Protein AF-A0A534ETH9-F1 (afdb_monomer_lite)

pLD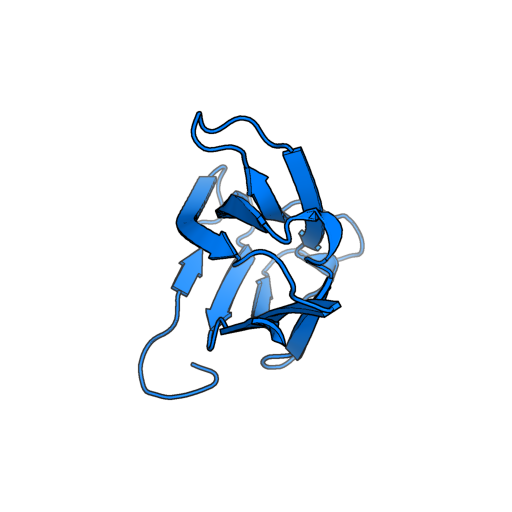DT: mean 97.85, std 1.72, range [84.69, 98.94]

Foldseek 3Di:
DLDDDDWDKFWFPQAWDKDKDKDKDFAEAPFDFKKKKWKKAKDWPDDDQDFAKKKWWFKAAPVRHTPDTQDIDGNNPHDPGIDMDMTTPRVQHNHIIMIMTMITHHHGITMMIIIGDIDIDID

Structure (mmCIF, N/CA/C/O backbone):
data_AF-A0A534ETH9-F1
#
_entry.id   AF-A0A534ETH9-F1
#
loop_
_atom_site.group_PDB
_atom_site.id
_atom_site.type_symbol
_atom_site.label_atom_id
_atom_site.label_alt_id
_atom_site.label_comp_id
_atom_site.label_asym_id
_atom_site.label_entity_id
_atom_site.label_seq_id
_atom_site.pdbx_PDB_ins_code
_atom_site.Cartn_x
_atom_site.Cartn_y
_atom_site.Cartn_z
_atom_site.occupancy
_atom_site.B_iso_or_equiv
_atom_site.auth_seq_id
_atom_site.auth_comp_id
_atom_site.auth_asym_id
_atom_site.auth_atom_id
_atom_site.pdbx_PDB_model_num
ATOM 1 N N . ALA A 1 1 ? -9.348 3.201 -14.479 1.00 84.69 1 ALA A N 1
ATOM 2 C CA . ALA A 1 1 ? -10.151 3.142 -13.248 1.00 84.69 1 ALA A CA 1
ATOM 3 C C . ALA A 1 1 ? -10.870 1.808 -13.241 1.00 84.69 1 ALA A C 1
ATOM 5 O O . ALA A 1 1 ? -11.350 1.396 -14.296 1.00 84.69 1 ALA A O 1
ATOM 6 N N . HIS A 1 2 ? -10.893 1.127 -12.104 1.00 95.31 2 HIS A N 1
ATOM 7 C CA . HIS A 1 2 ? -11.772 -0.012 -11.883 1.00 95.31 2 HIS A CA 1
ATOM 8 C C . HIS A 1 2 ? -13.236 0.456 -11.836 1.00 95.31 2 HIS A C 1
ATOM 10 O O . HIS A 1 2 ? -14.092 -0.160 -12.473 1.00 95.31 2 HIS A O 1
ATOM 16 N N . SER A 1 3 ? -13.513 1.590 -11.178 1.00 93.06 3 SER A N 1
ATOM 17 C CA . SER A 1 3 ? -14.823 2.246 -11.200 1.00 93.06 3 SER A CA 1
ATOM 18 C C . SER A 1 3 ? -14.706 3.765 -11.395 1.00 93.06 3 SER A C 1
ATOM 20 O O . SER A 1 3 ? -13.677 4.375 -11.132 1.00 93.06 3 SER A O 1
ATOM 22 N N . GLY A 1 4 ? -15.758 4.405 -11.916 1.00 95.38 4 GLY A N 1
ATOM 23 C CA . GLY A 1 4 ? -15.746 5.850 -12.170 1.00 95.38 4 GLY A CA 1
ATOM 24 C C . GLY A 1 4 ? -14.712 6.296 -13.218 1.00 95.38 4 GLY A C 1
ATOM 25 O O . GLY A 1 4 ? -14.377 5.552 -14.140 1.00 95.38 4 GLY A O 1
ATOM 26 N N . SER A 1 5 ? -14.243 7.544 -13.105 1.00 96.00 5 SER A N 1
ATOM 27 C CA . SER A 1 5 ? -13.338 8.179 -14.086 1.00 96.00 5 SER A CA 1
ATOM 28 C C . SER A 1 5 ? -11.919 8.424 -13.568 1.00 96.00 5 SER A C 1
ATOM 30 O O . SER A 1 5 ? -11.076 8.890 -14.330 1.00 96.00 5 SER A O 1
ATOM 32 N N . TRP A 1 6 ? -11.657 8.155 -12.288 1.00 96.06 6 TRP A N 1
ATOM 33 C CA . TRP A 1 6 ? -10.410 8.515 -11.611 1.00 96.06 6 TRP A CA 1
ATOM 34 C C . TRP A 1 6 ? -9.902 7.357 -10.766 1.00 96.06 6 TRP A C 1
ATOM 36 O O . TRP A 1 6 ? -10.676 6.508 -10.354 1.00 96.06 6 TRP A O 1
ATOM 46 N N . PHE A 1 7 ? -8.601 7.353 -10.518 1.00 97.56 7 PHE A N 1
ATOM 47 C CA . PHE A 1 7 ? -7.892 6.389 -9.684 1.00 97.56 7 PHE A CA 1
ATOM 48 C C . PHE A 1 7 ? -6.704 7.097 -9.030 1.00 97.56 7 PHE A C 1
ATOM 50 O O . PHE A 1 7 ? -6.277 8.156 -9.501 1.00 97.56 7 PHE A O 1
ATOM 57 N N . ALA A 1 8 ? -6.153 6.517 -7.966 1.00 97.88 8 ALA A N 1
ATOM 58 C CA . ALA A 1 8 ? -4.858 6.937 -7.449 1.00 97.88 8 ALA A CA 1
ATOM 59 C C . ALA A 1 8 ? -3.753 6.261 -8.269 1.00 97.88 8 ALA A C 1
ATOM 61 O O . ALA A 1 8 ? -3.788 5.049 -8.477 1.00 97.88 8 ALA A O 1
ATOM 62 N N . TRP A 1 9 ? -2.781 7.040 -8.730 1.00 98.44 9 TRP A N 1
ATOM 63 C CA . TRP A 1 9 ? -1.615 6.553 -9.461 1.00 98.44 9 TRP A CA 1
ATOM 64 C C . TRP A 1 9 ? -0.360 6.968 -8.703 1.00 98.44 9 TRP A C 1
ATOM 66 O O . TRP A 1 9 ? -0.199 8.148 -8.393 1.00 98.44 9 TRP A O 1
ATOM 76 N N . LEU A 1 10 ? 0.454 5.981 -8.339 1.00 98.69 10 LEU A N 1
ATOM 77 C CA . LEU A 1 10 ? 1.736 6.153 -7.669 1.00 98.69 10 LEU A CA 1
ATOM 78 C C . LEU A 1 10 ? 2.846 5.615 -8.585 1.00 98.69 10 LEU A C 1
ATOM 80 O O . LEU A 1 10 ? 2.664 4.564 -9.212 1.00 98.69 10 LEU A O 1
ATOM 84 N N . ASP A 1 11 ? 3.979 6.316 -8.596 1.00 98.56 11 ASP A N 1
ATOM 85 C CA . ASP A 1 11 ? 5.190 6.025 -9.370 1.00 98.56 11 ASP A CA 1
ATOM 86 C C . ASP A 1 11 ? 4.967 6.051 -10.904 1.00 98.56 11 ASP A C 1
ATOM 88 O O . ASP A 1 11 ? 4.143 6.820 -11.404 1.00 98.56 11 ASP A O 1
ATOM 92 N N . GLY A 1 12 ? 5.720 5.262 -11.680 1.00 97.94 12 GLY A N 1
ATOM 93 C CA . GLY A 1 12 ? 5.637 5.221 -13.144 1.00 97.94 12 GLY A CA 1
ATOM 94 C C . GLY A 1 12 ? 6.560 6.208 -13.860 1.00 97.94 12 GLY A C 1
ATOM 95 O O . GLY A 1 12 ? 6.251 6.638 -14.975 1.00 97.94 12 GLY A O 1
ATOM 96 N N . TYR A 1 13 ? 7.676 6.586 -13.238 1.00 97.69 13 TYR A N 1
ATOM 97 C CA . TYR A 1 13 ? 8.584 7.620 -13.734 1.00 97.69 13 TYR A CA 1
ATOM 98 C C . TYR A 1 13 ? 9.786 7.057 -14.509 1.00 97.69 13 TYR A C 1
ATOM 100 O O . TYR A 1 13 ? 10.328 7.755 -15.371 1.00 97.69 13 TYR A O 1
ATOM 108 N N . GLY A 1 14 ? 10.202 5.818 -14.233 1.00 96.44 14 GLY A N 1
ATOM 109 C CA . GLY A 1 14 ? 11.422 5.207 -14.779 1.00 96.44 14 GLY A CA 1
ATOM 110 C C . GLY A 1 14 ? 12.709 5.747 -14.147 1.00 96.44 14 GLY A C 1
ATOM 111 O O . GLY A 1 14 ? 13.777 5.735 -14.762 1.00 96.44 14 GLY A O 1
ATOM 112 N N . PHE A 1 15 ? 12.621 6.287 -12.935 1.00 97.31 15 PHE A N 1
ATOM 113 C CA . PHE A 1 15 ? 13.771 6.689 -12.132 1.00 97.31 15 PHE A CA 1
ATOM 114 C C . PHE A 1 15 ? 13.393 6.657 -10.658 1.00 97.31 15 PHE A C 1
ATOM 116 O O . PHE A 1 15 ? 12.216 6.719 -10.323 1.00 97.31 15 PHE A O 1
ATOM 123 N N . THR A 1 16 ? 14.395 6.658 -9.772 1.00 97.88 16 THR A N 1
ATOM 124 C CA . THR A 1 16 ? 14.136 6.533 -8.338 1.00 97.88 16 THR A CA 1
ATOM 125 C C . THR A 1 16 ? 13.136 7.577 -7.845 1.00 97.88 16 THR A C 1
ATOM 127 O O . THR A 1 16 ? 13.448 8.772 -7.774 1.00 97.88 16 THR A O 1
ATOM 130 N N . HIS A 1 17 ? 11.947 7.114 -7.476 1.00 98.25 17 HIS A N 1
ATOM 131 C CA . HIS A 1 17 ? 10.843 7.953 -7.043 1.00 98.25 17 HIS A CA 1
ATOM 132 C C . HIS A 1 17 ? 10.103 7.316 -5.871 1.00 98.25 17 HIS A C 1
ATOM 134 O O . HIS A 1 17 ? 10.283 6.147 -5.531 1.00 98.25 17 HIS A O 1
ATOM 140 N N . THR A 1 18 ? 9.346 8.124 -5.141 1.00 98.56 18 THR A N 1
ATOM 141 C CA . THR A 1 18 ? 8.536 7.647 -4.023 1.00 98.56 18 THR A CA 1
ATOM 142 C C . THR A 1 18 ? 7.288 8.487 -3.935 1.00 98.56 18 THR A C 1
ATOM 144 O O . THR A 1 18 ? 7.345 9.628 -3.470 1.00 98.56 18 THR A O 1
ATOM 147 N N . ASP A 1 19 ? 6.164 7.885 -4.293 1.00 98.69 19 ASP A N 1
ATOM 148 C CA . ASP A 1 19 ? 4.852 8.447 -4.020 1.00 98.69 19 ASP A CA 1
ATOM 149 C C . ASP A 1 19 ? 4.218 7.845 -2.764 1.00 98.69 19 ASP A C 1
ATOM 151 O O . ASP A 1 19 ? 4.374 6.668 -2.426 1.00 98.69 19 ASP A O 1
ATOM 155 N N . THR A 1 20 ? 3.446 8.664 -2.047 1.00 98.31 20 THR A N 1
ATOM 156 C CA . THR A 1 20 ? 2.665 8.182 -0.904 1.00 98.31 20 THR A CA 1
ATOM 157 C C . THR A 1 20 ? 1.254 8.744 -0.904 1.00 98.31 20 THR A C 1
ATOM 159 O O . THR A 1 20 ? 1.046 9.935 -1.126 1.00 98.31 20 THR A O 1
ATOM 162 N N . ALA A 1 21 ? 0.287 7.895 -0.563 1.00 98.50 21 ALA A N 1
ATOM 163 C CA . ALA A 1 21 ? -1.086 8.285 -0.266 1.00 98.50 21 ALA A CA 1
ATOM 164 C C . ALA A 1 21 ? -1.442 7.791 1.139 1.00 98.50 21 ALA A C 1
ATOM 166 O O . ALA A 1 21 ? -1.340 6.598 1.429 1.00 98.50 21 ALA A O 1
ATOM 167 N N . THR A 1 22 ? -1.819 8.709 2.031 1.00 98.56 22 THR A N 1
ATOM 168 C CA . THR A 1 22 ? -2.049 8.406 3.453 1.00 98.56 22 THR A CA 1
ATOM 169 C C . THR A 1 22 ? -3.406 8.921 3.912 1.00 98.56 22 THR A C 1
ATOM 171 O O . THR A 1 22 ? -3.773 10.056 3.615 1.00 98.56 22 THR A O 1
ATOM 174 N N . GLN A 1 23 ? -4.130 8.109 4.684 1.00 98.44 23 GLN A N 1
ATOM 175 C CA . GLN A 1 23 ? -5.397 8.489 5.301 1.00 98.44 23 GLN A CA 1
ATOM 176 C C . GLN A 1 23 ? -5.455 8.046 6.765 1.00 98.44 23 GLN A C 1
ATOM 178 O O . GLN A 1 23 ? -5.246 6.877 7.086 1.00 98.44 23 GLN A O 1
ATOM 183 N N . THR A 1 24 ? -5.791 8.976 7.659 1.00 98.50 24 THR A N 1
ATOM 184 C CA . THR A 1 24 ? -6.098 8.666 9.061 1.00 98.50 24 THR A CA 1
ATOM 185 C C . THR A 1 24 ? -7.508 8.097 9.173 1.00 98.50 24 THR A C 1
ATOM 187 O O . THR A 1 24 ? -8.465 8.703 8.692 1.00 98.50 24 THR A O 1
ATOM 190 N N . VAL A 1 25 ? -7.647 6.964 9.857 1.00 97.94 25 VAL A N 1
ATOM 191 C CA . VAL A 1 25 ? -8.923 6.285 10.104 1.00 97.94 25 VAL A CA 1
ATOM 192 C C . VAL A 1 25 ? -9.065 5.951 11.585 1.00 97.94 25 VAL A C 1
ATOM 194 O O . VAL A 1 25 ? -8.096 5.602 12.257 1.00 97.94 25 VAL A O 1
ATOM 197 N N . SER A 1 26 ? -10.287 6.049 12.107 1.00 97.94 26 SER A N 1
ATOM 198 C CA . SER A 1 26 ? -10.616 5.582 13.458 1.00 97.94 26 SER A CA 1
ATOM 199 C C . SER A 1 26 ? -11.465 4.327 13.354 1.00 97.94 26 SER A C 1
ATOM 201 O O . SER A 1 26 ? -12.537 4.366 12.754 1.00 97.94 26 SER A O 1
ATOM 203 N N . ILE A 1 27 ? -10.988 3.223 13.927 1.00 97.94 27 ILE A N 1
ATOM 204 C CA . ILE A 1 27 ? -11.696 1.942 13.937 1.00 97.94 27 ILE A CA 1
ATOM 205 C C . ILE A 1 27 ? -12.386 1.812 15.300 1.00 97.94 27 ILE A C 1
ATOM 207 O O . ILE A 1 27 ? -11.694 1.679 16.312 1.00 97.94 27 ILE A O 1
ATOM 211 N N . PRO A 1 28 ? -13.729 1.867 15.375 1.00 97.94 28 PRO A N 1
ATOM 212 C CA . PRO A 1 28 ? -14.439 1.838 16.652 1.00 97.94 28 PRO A CA 1
ATOM 213 C C . PRO A 1 28 ? -14.144 0.577 17.472 1.00 97.94 28 PRO A C 1
ATOM 215 O O . PRO A 1 28 ? -13.955 -0.506 16.920 1.00 97.94 28 PRO A O 1
ATOM 218 N N . ALA A 1 29 ? -14.147 0.709 18.799 1.00 97.62 29 ALA A N 1
ATOM 219 C CA . ALA A 1 29 ? -14.064 -0.432 19.708 1.00 97.62 29 ALA A CA 1
ATOM 220 C C . ALA A 1 29 ? -15.358 -1.272 19.684 1.00 97.62 29 ALA A C 1
ATOM 222 O O . ALA A 1 29 ? -16.402 -0.820 19.212 1.00 97.62 29 ALA A O 1
ATOM 223 N N . GLY A 1 30 ? -15.296 -2.497 20.215 1.00 97.00 30 GLY A N 1
ATOM 224 C CA . GLY A 1 30 ? -16.452 -3.405 20.289 1.00 97.00 30 GLY A CA 1
ATOM 225 C C . GLY A 1 30 ? -16.817 -4.082 18.963 1.00 97.00 30 GLY A C 1
ATOM 226 O O . GLY A 1 30 ? -17.881 -4.686 18.857 1.00 97.00 30 GLY A O 1
ATOM 227 N N . LYS A 1 31 ? -15.943 -3.974 17.958 1.00 97.88 31 LYS A N 1
ATOM 228 C CA . LYS A 1 31 ? -16.072 -4.609 16.645 1.00 97.88 31 LYS A CA 1
ATOM 229 C C . LYS A 1 31 ? -15.405 -5.976 16.638 1.00 97.88 31 LYS A C 1
ATOM 231 O O . LYS A 1 31 ? -14.487 -6.230 17.415 1.00 97.88 31 LYS A O 1
ATOM 236 N N . THR A 1 32 ? -15.885 -6.856 15.772 1.00 97.69 32 THR A N 1
ATOM 237 C CA . THR A 1 32 ? -15.381 -8.232 15.645 1.00 97.69 32 THR A CA 1
ATOM 238 C C . THR A 1 32 ? -14.460 -8.387 14.448 1.00 97.69 32 THR A C 1
ATOM 240 O O . THR A 1 32 ? -13.524 -9.185 14.494 1.00 97.69 32 THR A O 1
ATOM 243 N N . THR A 1 33 ? -14.694 -7.602 13.393 1.00 98.38 33 THR A N 1
ATOM 244 C CA . THR A 1 33 ? -13.854 -7.614 12.197 1.00 98.38 33 THR A CA 1
ATOM 245 C C . THR A 1 33 ? -13.584 -6.206 11.680 1.00 98.38 33 THR A C 1
ATOM 247 O O . THR A 1 33 ? -14.420 -5.307 11.775 1.00 98.38 33 THR A O 1
ATOM 250 N N . ALA A 1 34 ? -12.393 -6.029 11.118 1.00 98.69 34 ALA A N 1
ATOM 251 C CA . ALA A 1 34 ? -11.988 -4.884 10.327 1.00 98.69 34 ALA A CA 1
ATOM 252 C C . ALA A 1 34 ? -11.188 -5.400 9.123 1.00 98.69 34 ALA A C 1
ATOM 254 O O . ALA A 1 34 ? -10.214 -6.139 9.287 1.00 98.69 34 ALA A O 1
ATOM 255 N N . THR A 1 35 ? -11.596 -5.022 7.914 1.00 98.81 35 THR A N 1
ATOM 256 C CA . THR A 1 35 ? -10.969 -5.461 6.658 1.00 98.81 35 THR A CA 1
ATOM 257 C C . THR A 1 35 ? -10.743 -4.265 5.748 1.00 98.81 35 THR A C 1
ATOM 259 O O . THR A 1 35 ? -11.691 -3.548 5.425 1.00 98.81 35 THR A O 1
ATOM 262 N N . LEU A 1 36 ? -9.494 -4.065 5.333 1.00 98.88 36 LEU A N 1
ATOM 263 C CA . LEU A 1 36 ? -9.129 -3.114 4.287 1.00 98.88 36 LEU A CA 1
ATOM 264 C C . LEU A 1 36 ? -9.165 -3.837 2.942 1.00 98.88 36 LEU A C 1
ATOM 266 O O . LEU A 1 36 ? -8.459 -4.826 2.768 1.00 98.88 36 LEU A O 1
ATOM 270 N N . ALA A 1 37 ? -9.950 -3.340 1.996 1.00 98.81 37 ALA A N 1
ATOM 271 C CA . ALA A 1 37 ? -10.012 -3.845 0.634 1.00 98.81 37 ALA A CA 1
ATOM 272 C C . ALA A 1 37 ? -9.727 -2.728 -0.373 1.00 98.81 37 ALA A C 1
ATOM 274 O O . ALA A 1 37 ? -10.019 -1.565 -0.106 1.00 98.81 37 ALA A O 1
ATOM 275 N N . PHE A 1 38 ? -9.130 -3.075 -1.507 1.00 98.88 38 PHE A N 1
ATOM 276 C CA . PHE A 1 38 ? -8.832 -2.145 -2.599 1.00 98.88 38 PHE A CA 1
ATOM 277 C C . PHE A 1 38 ? -8.586 -2.922 -3.890 1.00 98.88 38 PHE A C 1
ATOM 279 O O . PHE A 1 38 ? -8.196 -4.092 -3.852 1.00 98.88 38 PHE A O 1
ATOM 286 N N . TYR A 1 39 ? -8.777 -2.261 -5.024 1.00 98.81 39 TYR A N 1
ATOM 287 C CA . TYR A 1 39 ? -8.387 -2.777 -6.327 1.00 98.81 39 TYR A CA 1
ATOM 288 C C . TYR A 1 39 ? -7.003 -2.256 -6.691 1.00 98.81 39 TYR A C 1
ATOM 290 O O . TYR A 1 39 ? -6.724 -1.068 -6.541 1.00 98.81 39 TYR A O 1
ATOM 298 N N . LEU A 1 40 ? -6.141 -3.148 -7.171 1.00 98.81 40 LEU A N 1
ATOM 299 C CA . LEU A 1 40 ? -4.787 -2.828 -7.610 1.00 98.81 40 LEU A CA 1
ATOM 300 C C . LEU A 1 40 ? -4.583 -3.306 -9.042 1.00 98.81 40 LEU A C 1
ATOM 302 O O . LEU A 1 40 ? -4.863 -4.461 -9.364 1.00 98.81 40 LEU A O 1
ATOM 306 N N . HIS A 1 41 ? -4.071 -2.417 -9.880 1.00 98.69 41 HIS A N 1
ATOM 307 C CA . HIS A 1 41 ? -3.483 -2.748 -11.167 1.00 98.69 41 HIS A CA 1
ATOM 308 C C . HIS A 1 41 ? -2.030 -2.273 -11.178 1.00 98.69 41 HIS A C 1
ATOM 310 O O . HIS A 1 41 ? -1.717 -1.219 -10.621 1.00 98.69 41 HIS A O 1
ATOM 316 N N . ILE A 1 42 ? -1.147 -3.081 -11.759 1.00 98.81 42 ILE A N 1
ATOM 317 C CA . ILE A 1 42 ? 0.286 -2.803 -11.835 1.00 98.81 42 ILE A CA 1
ATOM 318 C C . ILE A 1 42 ? 0.692 -2.920 -13.298 1.00 98.81 42 ILE A C 1
ATOM 320 O O . ILE A 1 42 ? 0.573 -4.000 -13.881 1.00 98.81 42 ILE A O 1
ATOM 324 N N . ASP A 1 43 ? 1.191 -1.819 -13.850 1.00 98.25 43 ASP A N 1
ATOM 325 C CA . ASP A 1 43 ? 1.792 -1.752 -15.180 1.00 98.25 43 ASP A CA 1
ATOM 326 C C . ASP A 1 43 ? 3.298 -1.582 -15.016 1.00 98.25 43 ASP A C 1
ATOM 328 O O . ASP A 1 43 ? 3.738 -0.718 -14.263 1.00 98.25 43 ASP A O 1
ATOM 332 N N . THR A 1 44 ? 4.104 -2.387 -15.706 1.00 98.56 44 THR A N 1
ATOM 333 C CA . THR A 1 44 ? 5.563 -2.312 -15.579 1.00 98.56 44 THR A CA 1
ATOM 334 C C . THR A 1 44 ? 6.272 -2.519 -16.910 1.00 98.56 44 THR A C 1
ATOM 336 O O . THR A 1 44 ? 5.817 -3.275 -17.771 1.00 98.56 44 THR A O 1
ATOM 339 N N . GLN A 1 45 ? 7.396 -1.826 -17.068 1.00 98.44 45 GLN A N 1
ATOM 340 C CA . GLN A 1 45 ? 8.377 -2.055 -18.124 1.00 98.44 45 GLN A CA 1
ATOM 341 C C . GLN A 1 45 ? 9.476 -3.038 -17.687 1.00 98.44 45 GLN A C 1
ATOM 343 O O . GLN A 1 45 ? 10.222 -3.520 -18.540 1.00 98.44 45 GLN A O 1
ATOM 348 N N . GLU A 1 46 ? 9.571 -3.348 -16.389 1.00 97.50 46 GLU A N 1
ATOM 349 C CA . GLU A 1 46 ? 10.495 -4.347 -15.855 1.00 97.50 46 GLU A CA 1
ATOM 350 C C . GLU A 1 46 ? 10.150 -5.757 -16.349 1.00 97.50 46 GLU A C 1
ATOM 352 O O . GLU A 1 46 ? 8.991 -6.110 -16.581 1.00 97.50 46 GLU A O 1
ATOM 357 N N . VAL A 1 47 ? 11.174 -6.602 -16.483 1.00 95.56 47 VAL A N 1
ATOM 358 C CA . VAL A 1 47 ? 11.027 -7.988 -16.950 1.00 95.56 47 VAL A CA 1
ATOM 359 C C . VAL A 1 47 ? 11.710 -8.978 -16.013 1.00 95.56 47 VAL A C 1
ATOM 361 O O . VAL A 1 47 ? 12.708 -8.682 -15.361 1.00 95.56 47 VAL A O 1
ATOM 364 N N . GLY A 1 48 ? 11.202 -10.210 -15.987 1.00 95.62 48 GLY A N 1
ATOM 365 C CA . GLY A 1 48 ? 11.740 -11.281 -15.151 1.00 95.62 48 GLY A CA 1
ATOM 366 C C . GLY A 1 48 ? 11.055 -11.369 -13.788 1.00 95.62 48 GLY A C 1
ATOM 367 O O . GLY A 1 48 ? 9.884 -11.033 -13.645 1.00 95.62 48 GLY A O 1
ATOM 368 N N . SER A 1 49 ? 11.768 -11.906 -12.797 1.00 96.56 49 SER A N 1
ATOM 369 C CA . SER A 1 49 ? 11.210 -12.259 -11.482 1.00 96.56 49 SER A CA 1
ATOM 370 C C . SER A 1 49 ? 11.815 -11.468 -10.322 1.00 96.56 49 SER A C 1
ATOM 372 O O . SER A 1 49 ? 11.613 -11.831 -9.163 1.00 96.56 49 SER A O 1
ATOM 374 N N . THR A 1 50 ? 12.601 -10.435 -10.614 1.00 97.94 50 THR A N 1
ATOM 375 C CA . THR A 1 50 ? 13.207 -9.585 -9.589 1.00 97.94 50 THR A CA 1
ATOM 376 C C . THR A 1 50 ? 12.235 -8.476 -9.214 1.00 97.94 50 THR A C 1
ATOM 378 O O . THR A 1 50 ? 11.712 -7.784 -10.084 1.00 97.94 50 THR A O 1
ATOM 381 N N . ALA A 1 51 ? 11.992 -8.320 -7.914 1.00 98.19 51 ALA A N 1
ATOM 382 C CA . ALA A 1 51 ? 11.227 -7.205 -7.377 1.00 98.19 51 ALA A CA 1
ATOM 383 C C . ALA A 1 51 ? 12.138 -5.974 -7.255 1.00 98.19 51 ALA A C 1
ATOM 385 O O . ALA A 1 51 ? 12.946 -5.919 -6.326 1.00 98.19 51 ALA A O 1
ATOM 386 N N . TYR A 1 52 ? 12.016 -5.043 -8.198 1.00 98.25 52 TYR A N 1
ATOM 387 C CA . TYR A 1 52 ? 12.734 -3.764 -8.217 1.00 98.25 52 TYR A CA 1
ATOM 388 C C . TYR A 1 52 ? 11.881 -2.693 -7.534 1.00 98.25 52 TYR A C 1
ATOM 390 O O . TYR A 1 52 ? 12.204 -2.226 -6.440 1.00 98.25 52 TYR A O 1
ATOM 398 N N . ASP A 1 53 ? 10.704 -2.442 -8.104 1.00 98.62 53 ASP A N 1
ATOM 399 C CA . ASP A 1 53 ? 9.766 -1.427 -7.630 1.00 98.62 53 ASP A CA 1
ATOM 400 C C . ASP A 1 53 ? 8.730 -2.038 -6.699 1.00 98.62 53 ASP A C 1
ATOM 402 O O . ASP A 1 53 ? 8.256 -3.151 -6.933 1.00 98.62 53 ASP A O 1
ATOM 406 N N . THR A 1 54 ? 8.329 -1.325 -5.647 1.00 98.75 54 THR A N 1
ATOM 407 C CA . THR A 1 54 ? 7.424 -1.873 -4.627 1.00 98.75 54 THR A CA 1
ATOM 408 C C . THR A 1 54 ? 6.299 -0.931 -4.230 1.00 98.75 54 THR A C 1
ATOM 410 O O . THR A 1 54 ? 6.516 0.247 -3.975 1.00 98.75 54 THR A O 1
ATOM 413 N N . LEU A 1 55 ? 5.113 -1.503 -4.026 1.00 98.94 55 LEU A N 1
ATOM 414 C CA . LEU A 1 55 ? 4.008 -0.880 -3.310 1.00 98.94 55 LEU A CA 1
ATOM 415 C C . LEU A 1 55 ? 3.827 -1.566 -1.958 1.00 98.94 55 LEU A C 1
ATOM 417 O O . LEU A 1 55 ? 3.503 -2.752 -1.879 1.00 98.94 55 LEU A O 1
ATOM 421 N N . ARG A 1 56 ? 3.978 -0.807 -0.875 1.00 98.94 56 ARG A N 1
ATOM 422 C CA . ARG A 1 56 ? 3.753 -1.276 0.497 1.00 98.94 56 ARG A CA 1
ATOM 423 C C . ARG A 1 56 ? 2.463 -0.691 1.055 1.00 98.94 56 ARG A C 1
ATOM 425 O O . ARG A 1 56 ? 2.308 0.528 1.105 1.00 98.94 56 ARG A O 1
ATOM 432 N N . VAL A 1 57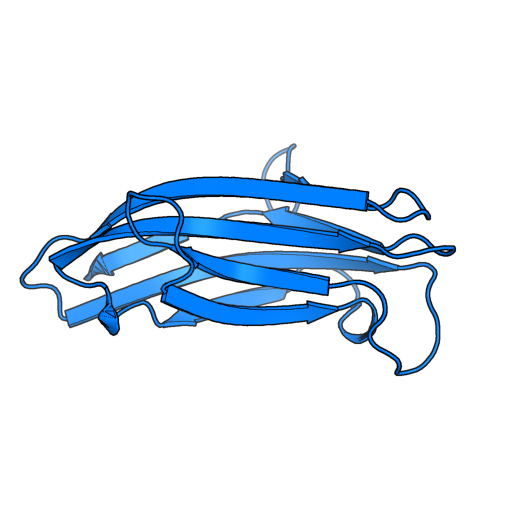 ? 1.572 -1.555 1.538 1.00 98.88 57 VAL A N 1
ATOM 433 C CA . VAL A 1 57 ? 0.362 -1.156 2.273 1.00 98.88 57 VAL A CA 1
ATOM 434 C C . VAL A 1 57 ? 0.666 -1.220 3.759 1.00 98.88 57 VAL A C 1
ATOM 436 O O . VAL A 1 57 ? 0.916 -2.292 4.311 1.00 98.88 57 VAL A O 1
ATOM 439 N N . GLN A 1 58 ? 0.692 -0.067 4.412 1.00 98.94 58 GLN A N 1
ATOM 440 C CA . GLN A 1 58 ? 1.204 0.084 5.767 1.00 98.94 58 GLN A CA 1
ATOM 441 C C . GLN A 1 58 ? 0.147 0.634 6.712 1.00 98.94 58 GLN A C 1
ATOM 443 O O . GLN A 1 58 ? -0.697 1.442 6.328 1.00 98.94 58 GLN A O 1
ATOM 448 N N . VAL A 1 59 ? 0.258 0.233 7.975 1.00 98.88 59 VAL A N 1
ATOM 449 C CA . VAL A 1 59 ? -0.452 0.850 9.093 1.00 98.88 59 VAL A CA 1
ATOM 450 C C . VAL A 1 59 ? 0.560 1.598 9.936 1.00 98.88 59 VAL A C 1
ATOM 452 O O . VAL A 1 59 ? 1.594 1.046 10.315 1.00 98.88 59 VAL A O 1
ATOM 455 N N . LEU A 1 60 ? 0.273 2.861 10.215 1.00 98.88 60 LEU A N 1
ATOM 456 C CA . LEU A 1 60 ? 1.098 3.744 11.023 1.00 98.88 60 LEU A CA 1
ATOM 457 C C . LEU A 1 60 ? 0.31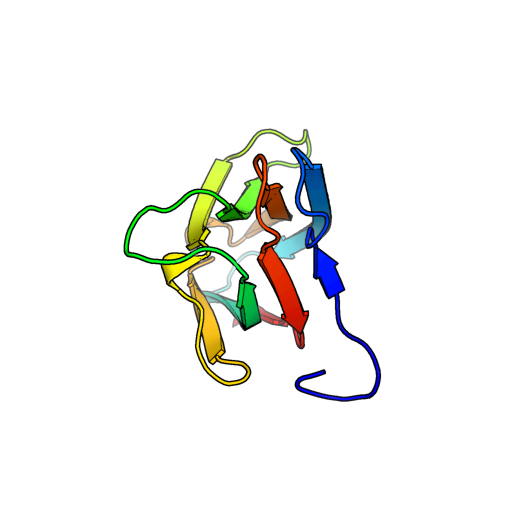7 4.190 12.261 1.00 98.88 60 LEU A C 1
ATOM 459 O O . LEU A 1 60 ? -0.912 4.276 12.242 1.00 98.88 60 LEU A O 1
ATOM 463 N N . ASN A 1 61 ? 1.029 4.525 13.333 1.00 97.69 61 ASN A N 1
ATOM 464 C CA . ASN A 1 61 ? 0.427 5.241 14.453 1.00 97.69 61 ASN A CA 1
ATOM 465 C C . ASN A 1 61 ? 0.143 6.706 14.070 1.00 97.69 61 ASN A C 1
ATOM 467 O O . ASN A 1 61 ? 0.545 7.192 13.011 1.00 97.69 61 ASN A O 1
ATOM 471 N N . SER A 1 62 ? -0.521 7.443 14.961 1.00 93.50 62 SER A N 1
ATOM 472 C CA . SER A 1 62 ? -0.833 8.864 14.759 1.00 93.50 62 SER A CA 1
ATOM 473 C C . SER A 1 62 ? 0.402 9.752 14.554 1.00 93.50 62 SER A C 1
ATOM 475 O O . SER A 1 62 ? 0.282 10.806 13.940 1.00 93.50 62 SER A O 1
ATOM 477 N N . SER A 1 63 ? 1.576 9.324 15.022 1.00 95.62 63 SER A N 1
ATOM 478 C CA . SER A 1 63 ? 2.849 10.045 14.894 1.00 95.62 63 SER A CA 1
ATOM 479 C C . SER A 1 63 ? 3.636 9.683 13.627 1.00 95.62 63 SER A C 1
ATOM 481 O O . SER A 1 63 ? 4.769 10.129 13.466 1.00 95.62 63 SER A O 1
ATOM 483 N N . GLY A 1 64 ? 3.078 8.858 12.735 1.00 96.12 64 GLY A N 1
ATOM 484 C CA . GLY A 1 64 ? 3.723 8.465 11.481 1.00 96.12 64 GLY A CA 1
ATOM 485 C C . GLY A 1 64 ? 4.741 7.322 11.605 1.00 96.12 64 GLY A C 1
ATOM 486 O O . GLY A 1 64 ? 5.444 7.015 10.643 1.00 96.12 64 GLY A O 1
ATOM 487 N N . THR A 1 65 ? 4.837 6.657 12.759 1.00 98.19 65 THR A N 1
ATOM 488 C CA . THR A 1 65 ? 5.652 5.441 12.903 1.00 98.19 65 THR A CA 1
ATOM 489 C C . THR A 1 65 ? 4.925 4.257 12.282 1.00 98.19 65 THR A C 1
ATOM 491 O O . THR A 1 65 ? 3.770 4.007 12.623 1.00 98.19 65 THR A O 1
ATOM 494 N N . VAL A 1 66 ? 5.601 3.495 11.420 1.00 98.69 66 VAL A N 1
ATOM 495 C CA . VAL A 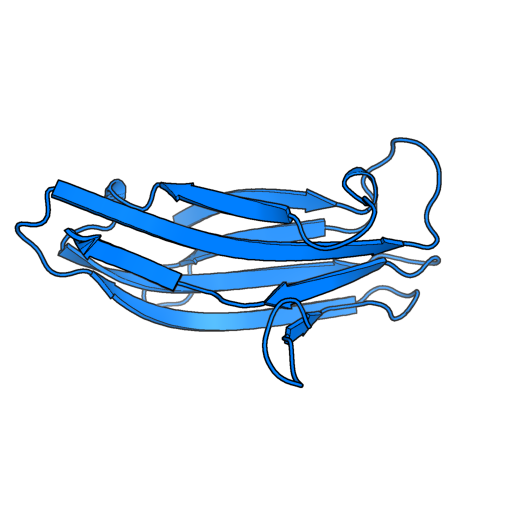1 66 ? 5.054 2.249 10.862 1.00 98.69 66 VAL A CA 1
ATOM 496 C C . VAL A 1 66 ? 4.870 1.225 11.980 1.00 98.69 66 VAL A C 1
ATOM 498 O O . VAL A 1 66 ? 5.832 0.831 12.632 1.00 98.69 66 VAL A O 1
ATOM 501 N N . LEU A 1 67 ? 3.624 0.801 12.183 1.00 98.56 67 LEU A N 1
ATOM 502 C CA . LEU A 1 67 ? 3.244 -0.279 13.091 1.00 98.56 67 LEU A CA 1
ATOM 503 C C . LEU A 1 67 ? 3.336 -1.636 12.393 1.00 98.56 67 LEU A C 1
ATOM 505 O O . LEU A 1 67 ? 3.802 -2.602 12.989 1.00 98.56 67 LEU A O 1
ATOM 509 N N . ALA A 1 68 ? 2.894 -1.709 11.134 1.00 98.75 68 ALA A N 1
ATOM 510 C CA . ALA A 1 68 ? 3.019 -2.904 10.308 1.00 98.75 68 ALA A CA 1
ATOM 511 C C . ALA A 1 68 ? 3.014 -2.573 8.813 1.00 98.75 68 ALA A C 1
ATOM 513 O O . ALA A 1 68 ? 2.471 -1.556 8.382 1.00 98.75 68 ALA A O 1
ATOM 514 N N . THR A 1 69 ? 3.572 -3.487 8.019 1.00 98.75 69 THR A N 1
ATOM 515 C CA . THR A 1 69 ? 3.325 -3.573 6.575 1.00 98.75 69 THR A CA 1
ATOM 516 C C . THR A 1 69 ? 2.416 -4.777 6.347 1.00 98.75 69 THR A C 1
ATOM 518 O O . THR A 1 69 ? 2.818 -5.903 6.620 1.00 98.75 69 THR A O 1
ATOM 521 N N . LEU A 1 70 ? 1.178 -4.529 5.920 1.00 98.69 70 LEU A N 1
ATOM 522 C CA . LEU A 1 70 ? 0.146 -5.552 5.730 1.00 98.69 70 LEU A CA 1
ATOM 523 C C . LEU A 1 70 ? 0.364 -6.362 4.452 1.00 98.69 70 LEU A C 1
ATOM 525 O O . LEU A 1 70 ? 0.035 -7.543 4.407 1.00 98.69 70 LEU A O 1
ATOM 529 N N . ALA A 1 71 ? 0.888 -5.709 3.416 1.00 98.81 71 ALA A N 1
ATOM 530 C CA . ALA A 1 71 ? 1.206 -6.319 2.136 1.00 98.81 71 ALA A CA 1
ATOM 531 C C . ALA A 1 71 ? 2.328 -5.548 1.434 1.00 98.81 71 ALA A C 1
ATOM 533 O O . ALA A 1 71 ? 2.448 -4.328 1.592 1.00 98.81 71 ALA A O 1
ATOM 534 N N . THR A 1 72 ? 3.100 -6.275 0.631 1.00 98.81 72 THR A N 1
ATOM 535 C CA . THR A 1 72 ? 4.065 -5.728 -0.322 1.00 98.81 72 THR A CA 1
ATOM 536 C C . THR A 1 72 ? 3.766 -6.335 -1.683 1.00 98.81 72 THR A C 1
ATOM 538 O O . THR A 1 72 ? 3.728 -7.559 -1.809 1.00 98.81 72 THR A O 1
ATOM 541 N N . TYR A 1 73 ? 3.573 -5.478 -2.675 1.00 98.75 73 TYR A N 1
ATOM 542 C CA . TYR A 1 73 ? 3.478 -5.829 -4.087 1.00 98.75 73 TYR A CA 1
ATOM 543 C C . TYR A 1 73 ? 4.682 -5.251 -4.822 1.00 98.75 73 TYR A C 1
ATOM 545 O O . TYR A 1 73 ? 5.309 -4.313 -4.326 1.00 98.75 73 TYR A O 1
ATOM 553 N N . SER A 1 74 ? 4.996 -5.781 -5.995 1.00 98.75 74 SER A N 1
ATOM 554 C CA . SER A 1 74 ? 6.054 -5.252 -6.851 1.00 98.75 74 SER A CA 1
ATOM 555 C C . SER A 1 74 ? 5.724 -5.384 -8.331 1.00 98.75 74 SER A C 1
ATOM 557 O O . SER A 1 74 ? 4.700 -5.963 -8.702 1.00 98.75 74 SER A O 1
ATOM 559 N N . ASN A 1 75 ? 6.623 -4.887 -9.178 1.00 98.62 75 ASN A N 1
ATOM 560 C CA . ASN A 1 75 ? 6.610 -5.086 -10.628 1.00 98.62 75 ASN A CA 1
ATOM 561 C C . ASN A 1 75 ? 6.352 -6.556 -11.037 1.00 98.62 75 ASN A C 1
ATOM 563 O O . ASN A 1 75 ? 5.641 -6.814 -12.004 1.00 98.62 75 ASN A O 1
ATOM 567 N N . VAL A 1 76 ? 6.819 -7.545 -10.262 1.00 98.50 76 VAL A N 1
ATOM 568 C CA . VAL A 1 76 ? 6.605 -8.979 -10.569 1.00 98.50 76 VAL A CA 1
ATOM 569 C C . VAL A 1 76 ? 5.158 -9.444 -10.371 1.00 98.50 76 VAL A C 1
ATOM 571 O O . VAL A 1 76 ? 4.804 -10.555 -10.764 1.00 98.50 76 VAL A O 1
ATOM 574 N N . ASN A 1 77 ? 4.321 -8.629 -9.725 1.00 98.44 77 ASN A N 1
ATOM 575 C CA . ASN A 1 77 ? 2.898 -8.895 -9.535 1.00 98.44 77 ASN A CA 1
ATOM 576 C C . ASN A 1 77 ? 2.026 -8.284 -10.642 1.00 98.44 77 ASN A C 1
ATOM 578 O O . ASN A 1 77 ? 0.802 -8.369 -10.543 1.00 98.44 77 ASN A O 1
ATOM 582 N N . ALA A 1 78 ? 2.626 -7.685 -11.678 1.00 97.81 78 ALA A N 1
ATOM 583 C CA . ALA A 1 78 ? 1.901 -7.163 -12.827 1.00 97.81 78 ALA A CA 1
ATOM 584 C C . ALA A 1 78 ? 1.014 -8.233 -13.477 1.00 97.81 78 ALA A C 1
ATOM 586 O O . ALA A 1 78 ? 1.429 -9.365 -13.739 1.00 97.81 78 ALA A O 1
ATOM 587 N N . ALA A 1 79 ? -0.236 -7.859 -13.725 1.00 95.81 79 ALA A N 1
ATOM 588 C CA . ALA A 1 79 ? -1.253 -8.711 -14.315 1.00 95.81 79 ALA A CA 1
ATOM 589 C C . ALA A 1 79 ? -2.239 -7.856 -15.113 1.00 95.81 79 ALA A C 1
ATOM 591 O O . ALA A 1 79 ? -2.396 -6.662 -14.862 1.00 95.81 79 ALA A O 1
ATOM 592 N N . SER A 1 80 ? -2.931 -8.478 -16.069 1.00 96.44 80 SER A N 1
ATOM 593 C CA . SER A 1 80 ? -3.947 -7.788 -16.862 1.00 96.44 80 SER A CA 1
ATOM 594 C C . SER A 1 80 ? -5.111 -7.323 -15.981 1.00 96.44 80 SER A C 1
ATOM 596 O O . SER A 1 80 ? -5.817 -8.149 -15.404 1.00 96.44 80 SER A O 1
ATOM 598 N N . GLY A 1 81 ? -5.369 -6.014 -15.972 1.00 96.38 81 GLY A N 1
ATOM 599 C CA . GLY A 1 81 ? -6.490 -5.402 -15.260 1.00 96.38 81 GLY A CA 1
ATOM 600 C C . GLY A 1 81 ? -6.338 -5.371 -13.735 1.00 96.38 81 GLY A C 1
ATOM 601 O O . GLY A 1 81 ? -5.304 -5.727 -13.170 1.00 96.38 81 GLY A O 1
ATOM 602 N N . TYR A 1 82 ? -7.394 -4.907 -13.066 1.00 98.38 82 TYR A N 1
ATOM 603 C CA . TYR A 1 82 ? -7.411 -4.769 -11.613 1.00 98.38 82 TYR A CA 1
ATOM 604 C C . TYR A 1 82 ? -7.692 -6.095 -10.909 1.00 98.38 82 TYR A C 1
ATOM 606 O O . TYR A 1 82 ? -8.561 -6.864 -11.322 1.00 98.38 82 TYR A O 1
ATOM 614 N N . SER A 1 83 ? -7.018 -6.302 -9.781 1.00 98.38 83 SER A N 1
ATOM 615 C CA . SER A 1 83 ? -7.288 -7.383 -8.834 1.00 98.38 83 SER A CA 1
ATOM 616 C C . SER A 1 83 ? -7.753 -6.820 -7.495 1.00 98.38 83 SER A C 1
ATOM 618 O O . SER A 1 83 ? -7.180 -5.859 -6.984 1.00 98.38 83 SER A O 1
ATOM 620 N N . LEU A 1 84 ? -8.788 -7.431 -6.914 1.00 98.56 84 LEU A N 1
ATOM 621 C CA . LEU A 1 84 ? -9.238 -7.108 -5.563 1.00 98.56 84 LEU A CA 1
ATOM 622 C C . LEU A 1 84 ? -8.279 -7.717 -4.535 1.00 98.56 84 LEU A C 1
ATOM 624 O O . LEU A 1 84 ? -8.055 -8.928 -4.519 1.00 98.56 84 LEU A O 1
ATOM 628 N N . HIS A 1 85 ? -7.787 -6.889 -3.623 1.00 98.69 85 HIS A N 1
ATOM 629 C CA . HIS A 1 85 ? -7.028 -7.312 -2.454 1.00 98.69 85 HIS A CA 1
ATOM 630 C C . HIS A 1 85 ? -7.814 -7.039 -1.177 1.00 98.69 85 HIS A C 1
ATOM 632 O O . HIS A 1 85 ? -8.599 -6.098 -1.096 1.00 98.69 85 HIS A O 1
ATOM 638 N N . SER A 1 86 ? -7.624 -7.889 -0.169 1.00 98.62 86 SER A N 1
ATOM 639 C CA . SER A 1 86 ? -8.280 -7.777 1.134 1.00 98.62 86 SER A CA 1
ATOM 640 C C . SER A 1 86 ? -7.295 -8.128 2.240 1.00 98.62 86 SER A C 1
ATOM 642 O O . SER A 1 86 ? -6.705 -9.206 2.234 1.00 98.62 86 SER A O 1
ATOM 644 N N . LEU A 1 87 ? -7.109 -7.205 3.179 1.00 98.81 87 LEU A N 1
ATOM 645 C CA . LEU A 1 87 ? -6.105 -7.254 4.235 1.00 98.81 87 LEU A CA 1
ATOM 646 C C . LEU A 1 87 ? -6.780 -7.144 5.605 1.00 98.81 87 LEU A C 1
ATOM 648 O O . LEU A 1 87 ? -7.691 -6.339 5.816 1.00 98.81 87 LEU A O 1
ATOM 652 N N . ASN A 1 88 ? -6.319 -7.963 6.550 1.00 98.62 88 ASN A N 1
ATOM 653 C CA . ASN A 1 88 ? -6.860 -7.995 7.902 1.00 98.62 88 ASN A CA 1
ATOM 654 C C . ASN A 1 88 ? -6.414 -6.758 8.703 1.00 98.62 88 ASN A C 1
ATOM 656 O O . ASN A 1 88 ? -5.223 -6.468 8.788 1.00 98.62 88 ASN A O 1
ATOM 660 N N . MET A 1 89 ? -7.373 -6.072 9.326 1.00 98.69 89 MET A N 1
ATOM 661 C CA . MET A 1 89 ? -7.155 -4.899 10.182 1.00 98.69 89 MET A CA 1
ATOM 662 C C . MET A 1 89 ? -7.603 -5.139 11.633 1.00 98.69 89 MET A C 1
ATOM 664 O O . MET A 1 89 ? -7.673 -4.194 12.420 1.00 98.69 89 MET A O 1
ATOM 668 N N . ASN A 1 90 ? -7.906 -6.383 12.020 1.00 98.56 90 ASN A N 1
ATOM 669 C CA . ASN A 1 90 ? -8.507 -6.704 13.320 1.00 98.56 90 ASN A CA 1
ATOM 670 C C . ASN A 1 90 ? -7.635 -6.251 14.498 1.00 98.56 90 ASN A C 1
ATOM 672 O O . ASN A 1 90 ? -8.162 -5.817 15.518 1.00 98.56 90 ASN A O 1
ATOM 676 N N . ALA A 1 91 ? -6.308 -6.300 14.344 1.00 98.31 91 ALA A N 1
ATOM 677 C CA . ALA A 1 91 ? -5.356 -5.862 15.367 1.00 98.31 91 ALA A CA 1
ATOM 678 C C . ALA A 1 91 ? -5.480 -4.368 15.731 1.00 98.31 91 ALA A C 1
ATOM 680 O O . ALA A 1 91 ? -4.981 -3.948 16.774 1.00 98.31 91 ALA A O 1
ATOM 681 N N . TYR A 1 92 ? -6.149 -3.572 14.893 1.00 98.56 92 TYR A N 1
ATOM 682 C CA . TYR A 1 92 ? -6.300 -2.125 15.052 1.00 98.56 92 TYR A CA 1
ATOM 683 C C . TYR A 1 92 ? -7.718 -1.708 15.466 1.00 98.56 92 TYR A C 1
ATOM 685 O O . TYR A 1 92 ? -8.013 -0.517 15.533 1.00 98.56 92 TYR A O 1
ATOM 693 N N . ILE A 1 93 ? -8.607 -2.663 15.765 1.00 98.69 93 ILE A N 1
ATOM 694 C CA . ILE A 1 93 ? -9.935 -2.372 16.318 1.00 98.69 93 ILE A CA 1
ATOM 695 C C . ILE A 1 93 ? -9.795 -1.605 17.639 1.00 98.69 93 ILE A C 1
ATOM 697 O O . ILE A 1 93 ? -9.002 -1.970 18.506 1.00 98.69 93 ILE A O 1
ATOM 701 N N . GLY A 1 94 ? -10.578 -0.536 17.794 1.00 98.38 94 GLY A N 1
ATOM 702 C CA . GLY A 1 94 ? -10.512 0.363 18.947 1.00 98.38 94 GLY A CA 1
ATOM 703 C C . GLY A 1 94 ? -9.400 1.411 18.877 1.00 98.38 94 GLY A C 1
ATOM 704 O O . GLY A 1 94 ? -9.191 2.115 19.863 1.00 98.38 94 GLY A O 1
ATOM 705 N N . GLN A 1 95 ? -8.690 1.528 17.751 1.00 98.38 95 GLN A N 1
ATOM 706 C CA . GLN A 1 95 ? -7.576 2.462 17.583 1.00 98.38 95 GLN A CA 1
ATOM 707 C C . GLN A 1 95 ? -7.824 3.457 16.445 1.00 98.38 95 GLN A C 1
ATOM 709 O O . GLN A 1 95 ? -8.552 3.190 15.485 1.00 98.38 95 GLN A O 1
ATOM 714 N N . THR A 1 96 ? -7.153 4.604 16.537 1.00 98.38 96 THR A N 1
ATOM 715 C CA . THR A 1 96 ? -6.962 5.526 15.415 1.00 98.38 96 THR A CA 1
ATOM 716 C C . THR A 1 96 ? -5.575 5.291 14.834 1.00 98.38 96 THR A C 1
ATOM 718 O O . THR A 1 96 ? -4.570 5.424 15.533 1.00 98.38 96 THR A O 1
ATOM 721 N N . VAL A 1 97 ? -5.522 4.939 13.554 1.00 98.69 97 VAL A N 1
ATOM 722 C CA . VAL A 1 97 ? -4.290 4.626 12.817 1.00 98.69 97 VAL A CA 1
ATOM 723 C C . VAL A 1 97 ? -4.272 5.385 11.495 1.00 98.69 97 VAL A C 1
ATOM 725 O O . VAL A 1 97 ? -5.296 5.909 11.058 1.00 98.69 97 VAL A O 1
ATOM 728 N N . GLN A 1 98 ? -3.120 5.446 10.836 1.00 98.81 98 GLN A N 1
ATOM 729 C CA . GLN A 1 98 ? -3.037 5.900 9.448 1.00 98.81 98 GLN A CA 1
ATOM 730 C C . GLN A 1 98 ? -2.811 4.696 8.539 1.00 98.81 98 GLN A C 1
ATOM 732 O O . GLN A 1 98 ? -1.978 3.843 8.840 1.00 98.81 98 GLN A O 1
ATOM 737 N N . ILE A 1 99 ? -3.535 4.634 7.428 1.00 98.81 99 ILE A N 1
ATOM 738 C CA . ILE A 1 99 ? -3.287 3.684 6.345 1.00 98.81 99 ILE A CA 1
ATOM 739 C C . ILE A 1 99 ? -2.468 4.419 5.293 1.00 98.81 99 ILE A C 1
ATOM 741 O O . ILE A 1 99 ? -2.857 5.508 4.869 1.00 98.81 99 ILE A O 1
ATOM 745 N N . ARG A 1 100 ? -1.340 3.838 4.883 1.00 98.88 100 ARG A N 1
ATOM 746 C CA . ARG A 1 100 ? -0.461 4.404 3.858 1.00 98.88 100 ARG A CA 1
ATOM 747 C C . ARG A 1 100 ? -0.223 3.409 2.735 1.00 98.88 100 ARG A C 1
ATOM 749 O O . ARG A 1 100 ? 0.263 2.308 2.981 1.00 98.88 100 ARG A O 1
ATOM 756 N N . PHE A 1 101 ? -0.487 3.847 1.514 1.00 98.88 101 PHE A N 1
ATOM 757 C CA . PHE A 1 101 ? 0.077 3.262 0.306 1.00 98.88 101 PHE A CA 1
ATOM 758 C C . PHE A 1 101 ? 1.399 3.975 0.027 1.00 98.88 101 PHE A C 1
ATOM 760 O O . PHE A 1 101 ? 1.429 5.202 -0.083 1.00 98.88 101 PHE A O 1
ATOM 767 N N . TYR A 1 102 ? 2.490 3.217 0.019 1.00 98.88 102 TYR A N 1
ATOM 768 C CA . TYR A 1 102 ? 3.851 3.712 -0.173 1.00 98.88 102 TYR A CA 1
ATOM 769 C C . TYR A 1 102 ? 4.432 3.056 -1.423 1.00 98.88 102 TYR A C 1
ATOM 771 O O . TYR A 1 102 ? 4.769 1.869 -1.376 1.00 98.88 102 TYR A O 1
ATOM 779 N N . GLY A 1 103 ? 4.485 3.812 -2.515 1.00 98.75 103 GLY A N 1
ATOM 780 C CA . GLY A 1 103 ? 5.144 3.441 -3.760 1.00 98.75 103 GLY A CA 1
ATOM 781 C C . GLY A 1 103 ? 6.626 3.796 -3.700 1.00 98.75 103 GLY A C 1
ATOM 782 O O . GLY A 1 103 ? 7.013 4.784 -3.072 1.00 98.75 103 GLY A O 1
ATOM 783 N N . HIS A 1 104 ? 7.467 2.935 -4.252 1.00 98.69 104 HIS A N 1
ATOM 784 C CA . HIS A 1 104 ? 8.884 3.195 -4.421 1.00 98.69 104 HIS A CA 1
ATOM 785 C C . HIS A 1 104 ? 9.357 2.539 -5.702 1.00 98.69 104 HIS A C 1
ATOM 787 O O . HIS A 1 104 ? 9.349 1.310 -5.800 1.00 98.69 104 HIS A O 1
ATOM 793 N N . GLU A 1 105 ? 9.798 3.374 -6.626 1.00 97.75 105 GLU A N 1
ATOM 794 C CA . GLU A 1 105 ? 10.433 2.983 -7.874 1.00 97.75 105 GLU A CA 1
ATOM 795 C C . GLU A 1 105 ? 11.947 3.153 -7.742 1.00 97.75 105 GLU A C 1
ATOM 797 O O . GLU A 1 105 ? 12.410 4.081 -7.063 1.00 97.75 105 GLU A O 1
ATOM 802 N N . ASP A 1 106 ? 12.724 2.278 -8.372 1.00 95.81 106 ASP A N 1
ATOM 803 C CA . ASP A 1 106 ? 14.156 2.474 -8.573 1.00 95.81 106 ASP A CA 1
ATOM 804 C C . ASP A 1 106 ? 14.466 3.007 -9.991 1.00 95.81 106 ASP A C 1
ATOM 806 O O . ASP A 1 106 ? 13.670 3.723 -10.591 1.00 95.81 1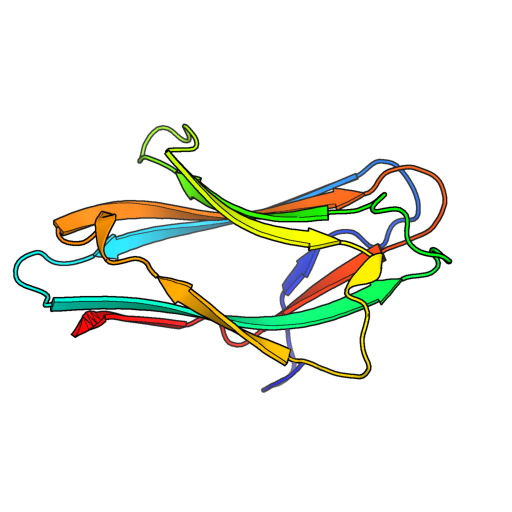06 ASP A O 1
ATOM 810 N N . TRP A 1 107 ? 15.693 2.827 -10.477 1.00 92.94 107 TRP A N 1
ATOM 811 C CA . TRP A 1 107 ? 16.094 3.200 -11.839 1.00 92.94 107 TRP A CA 1
ATOM 812 C C . TRP A 1 107 ? 16.397 1.904 -12.603 1.00 92.94 107 TRP A C 1
ATOM 814 O O . TRP A 1 107 ? 17.139 1.072 -12.090 1.00 92.94 107 TRP A O 1
ATOM 824 N N . SER A 1 108 ? 15.980 1.705 -13.858 1.00 94.19 108 SER A N 1
ATOM 825 C CA . SER A 1 108 ? 15.608 2.695 -14.890 1.00 94.19 108 SER A CA 1
ATOM 826 C C . SER A 1 108 ? 14.237 2.508 -15.535 1.00 94.19 108 SER A C 1
ATOM 828 O O . SER A 1 108 ? 13.864 3.310 -16.391 1.00 94.19 108 SER A O 1
ATOM 830 N N . LEU A 1 109 ? 13.557 1.390 -15.283 1.00 97.56 109 LEU A N 1
ATOM 831 C CA . LEU A 1 109 ? 12.309 1.074 -15.975 1.00 97.56 109 LEU A CA 1
ATOM 832 C C . LEU A 1 109 ? 11.129 1.444 -15.087 1.00 97.56 109 LEU A C 1
ATOM 834 O O . LEU A 1 109 ? 11.217 1.412 -13.868 1.00 97.56 109 LEU A O 1
ATOM 838 N N . ALA A 1 110 ? 10.039 1.864 -15.723 1.00 98.00 110 ALA A N 1
ATOM 839 C CA . ALA A 1 110 ? 8.899 2.384 -14.992 1.00 98.00 110 ALA A CA 1
ATOM 840 C C . ALA A 1 110 ? 7.981 1.262 -14.486 1.00 98.00 110 ALA A C 1
ATOM 842 O O . ALA A 1 110 ? 7.643 0.349 -15.249 1.00 98.00 110 ALA A O 1
ATOM 843 N N . THR A 1 111 ? 7.475 1.405 -13.264 1.00 98.69 111 THR A N 1
ATOM 844 C CA . THR A 1 111 ? 6.365 0.631 -12.704 1.00 98.69 111 THR A CA 1
ATOM 845 C C . THR A 1 111 ? 5.327 1.568 -12.106 1.00 98.69 111 THR A C 1
ATOM 847 O O . THR A 1 111 ? 5.598 2.340 -11.196 1.00 98.69 111 THR A O 1
ATOM 850 N N . SER A 1 112 ? 4.101 1.477 -12.608 1.00 98.69 112 SER A N 1
ATOM 851 C CA . SER A 1 112 ? 2.941 2.216 -12.119 1.00 98.69 112 SER A CA 1
ATOM 852 C C . SER A 1 112 ? 2.108 1.352 -11.185 1.00 98.69 112 SER A C 1
ATOM 854 O O . SER A 1 112 ? 1.664 0.267 -11.566 1.00 98.69 112 SER A O 1
ATOM 856 N N . PHE A 1 113 ? 1.822 1.866 -9.991 1.00 98.81 113 PHE A N 1
ATOM 857 C CA . PHE A 1 113 ? 0.882 1.256 -9.055 1.00 98.81 113 PHE A CA 1
ATOM 858 C C . PHE A 1 113 ? -0.426 2.040 -9.059 1.00 98.81 113 PHE A C 1
ATOM 860 O O . PHE A 1 113 ? -0.499 3.174 -8.580 1.00 98.81 113 PHE A O 1
ATOM 867 N N . VAL A 1 114 ? -1.477 1.430 -9.603 1.00 98.44 114 VAL A N 1
ATOM 868 C CA . VAL A 1 114 ? -2.781 2.072 -9.765 1.00 98.44 114 VAL A CA 1
ATOM 869 C C . VAL A 1 114 ? -3.782 1.473 -8.788 1.00 98.44 114 VAL A C 1
ATOM 871 O O . VAL A 1 114 ? -4.138 0.298 -8.881 1.00 98.44 114 VAL A O 1
ATOM 874 N N . ILE A 1 115 ? -4.251 2.295 -7.854 1.00 98.75 115 ILE A N 1
ATOM 875 C CA . ILE A 1 115 ? -5.125 1.893 -6.750 1.00 98.75 115 ILE A CA 1
ATOM 876 C C . ILE A 1 115 ? -6.503 2.515 -6.946 1.00 98.75 115 ILE A C 1
ATOM 878 O O . ILE A 1 115 ? -6.624 3.703 -7.255 1.00 98.75 115 ILE A O 1
ATOM 882 N N . ASP A 1 116 ? -7.544 1.719 -6.732 1.00 98.50 116 ASP A N 1
ATOM 883 C CA . ASP A 1 116 ? -8.925 2.166 -6.870 1.00 98.50 116 ASP A CA 1
ATOM 884 C C . ASP A 1 116 ? -9.862 1.514 -5.840 1.00 98.50 116 ASP A C 1
ATOM 886 O O . ASP A 1 116 ? -9.529 0.489 -5.236 1.00 98.50 116 ASP A O 1
ATOM 890 N N . ASP A 1 117 ? -11.028 2.128 -5.623 1.00 98.19 117 ASP A N 1
ATOM 891 C CA . ASP A 1 117 ? -12.121 1.633 -4.769 1.00 98.19 117 ASP A CA 1
ATOM 892 C C . ASP A 1 117 ? -11.682 1.146 -3.366 1.00 98.19 117 ASP A C 1
ATOM 894 O O . ASP A 1 117 ? -12.058 0.068 -2.892 1.00 98.19 117 ASP A O 1
ATOM 898 N N . VAL A 1 118 ? -10.871 1.951 -2.668 1.00 98.44 118 VAL A N 1
ATOM 899 C CA . VAL A 1 118 ? -10.389 1.630 -1.314 1.00 98.44 118 VAL A CA 1
ATOM 900 C C . VAL A 1 118 ? -11.539 1.672 -0.304 1.00 98.44 118 VAL A C 1
ATOM 902 O O . VAL A 1 118 ? -12.194 2.696 -0.122 1.00 98.44 118 VAL A O 1
ATOM 905 N N . THR A 1 119 ? -11.749 0.568 0.409 1.00 98.50 119 THR A N 1
ATOM 906 C CA . THR A 1 119 ? -12.815 0.411 1.403 1.00 98.50 119 THR A CA 1
ATOM 907 C C . THR A 1 119 ? -12.264 -0.160 2.706 1.00 98.50 119 THR A C 1
ATOM 909 O O . THR A 1 119 ? -11.591 -1.187 2.708 1.00 98.50 119 THR A O 1
ATOM 912 N N . LEU A 1 120 ? -12.611 0.450 3.842 1.00 98.56 120 LEU A N 1
ATOM 913 C CA . LEU A 1 120 ? -12.399 -0.131 5.169 1.00 98.56 120 LEU A CA 1
ATOM 914 C C . LEU A 1 120 ? -13.749 -0.556 5.753 1.00 98.56 120 LEU A C 1
ATOM 916 O O . LEU A 1 120 ? -14.542 0.282 6.178 1.00 98.56 120 LEU A O 1
ATOM 920 N N . THR A 1 121 ? -14.009 -1.862 5.777 1.00 98.56 121 THR A N 1
ATOM 921 C CA . THR A 1 121 ? -15.245 -2.425 6.339 1.00 98.56 121 THR A CA 1
ATOM 922 C C . THR A 1 121 ? -15.014 -2.854 7.778 1.00 98.56 121 THR A C 1
ATOM 924 O O . THR A 1 121 ? -14.071 -3.593 8.057 1.00 98.56 121 THR A O 1
ATOM 927 N N . VAL A 1 122 ? -15.885 -2.415 8.689 1.00 98.00 122 VAL A N 1
ATOM 928 C CA . VAL A 1 122 ? -15.797 -2.711 10.124 1.00 98.00 122 VAL A CA 1
ATOM 929 C C . VAL A 1 122 ? -17.152 -3.217 10.623 1.00 98.00 122 VAL A C 1
ATOM 931 O O . VAL A 1 122 ? -18.154 -2.515 10.465 1.00 98.00 122 VAL A O 1
ATOM 934 N N . GLN A 1 123 ? -17.193 -4.412 11.222 1.00 95.31 123 GLN A N 1
ATOM 935 C CA . GLN A 1 123 ? -18.436 -5.079 11.652 1.00 95.31 123 GLN A CA 1
ATOM 936 C C . GLN A 1 123 ? -18.448 -5.387 13.147 1.00 95.31 123 GLN A C 1
ATOM 938 O O . GLN A 1 123 ? -17.525 -6.075 13.652 1.00 95.31 123 GLN A O 1
#

Secondary structure (DSSP, 8-state):
--SSS--EEEE-SSSSB--EEEEEEE--TT-S-EEEEEEEEEE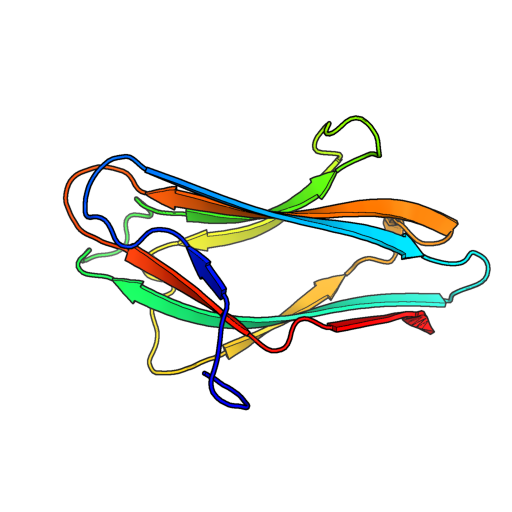ES--SS---SEEEEEEE-TTS-EEEEEEEEEGGG--SS-EEEEEE-GGGTT-EEEEEEEEEB-SSS-EEEEEEEEEEEE-

Radius of gyration: 14.93 Å; chains: 1; bounding box: 34×22×38 Å

Sequence (123 aa):
AHSGSWFAWLDGYGFTHTDTATQTVSIPAGKTTATLAFYLHIDTQEVGSTAYDTLRVQVLNSSGTVLATLATYSNVNAASGYSLHSLNMNAYIGQTVQIRFYGHEDWSLATSFVIDDVTLTVQ